Protein AF-A0A953EVR0-F1 (afdb_monomer_lite)

Structure (mmCIF, N/CA/C/O backbone):
data_AF-A0A953EVR0-F1
#
_entry.id   AF-A0A953EVR0-F1
#
loop_
_atom_site.group_PDB
_atom_site.id
_atom_site.type_symbol
_atom_site.label_atom_id
_atom_site.label_alt_id
_atom_site.label_comp_id
_atom_site.label_asym_id
_atom_site.label_entity_id
_atom_site.label_seq_id
_atom_site.pdbx_PDB_ins_code
_atom_site.Cartn_x
_atom_s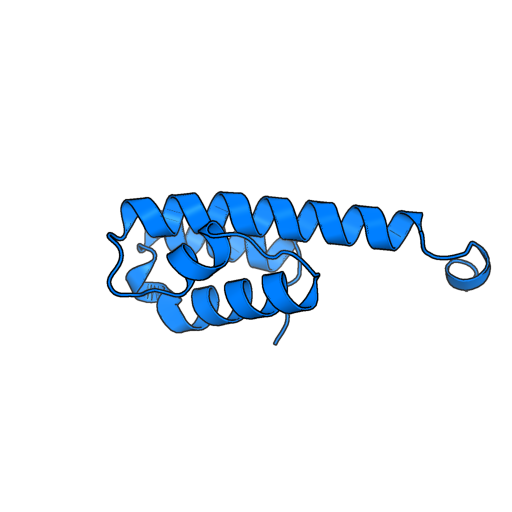ite.Cartn_y
_atom_site.Cartn_z
_atom_site.occupancy
_atom_site.B_iso_or_equiv
_atom_site.auth_seq_id
_atom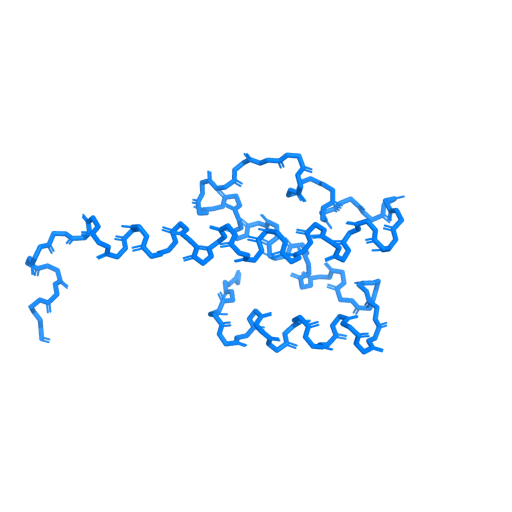_site.auth_comp_id
_atom_site.auth_asym_id
_atom_site.auth_atom_id
_atom_site.pdbx_PDB_model_num
ATOM 1 N N . MET A 1 1 ? 12.785 5.265 1.079 1.00 81.38 1 MET A N 1
ATOM 2 C CA . MET A 1 1 ? 12.675 4.651 -0.264 1.00 81.38 1 MET A CA 1
ATOM 3 C C . MET A 1 1 ? 11.400 5.179 -0.905 1.00 81.38 1 MET A C 1
ATOM 5 O O . MET A 1 1 ? 10.465 5.443 -0.163 1.00 81.38 1 MET A O 1
ATOM 9 N N . ILE A 1 2 ? 11.377 5.405 -2.219 1.00 91.12 2 ILE A N 1
ATOM 10 C CA . ILE A 1 2 ? 10.197 5.879 -2.962 1.00 91.12 2 ILE A CA 1
ATOM 11 C C . ILE A 1 2 ? 10.057 4.977 -4.183 1.00 91.12 2 ILE A C 1
ATOM 13 O O . ILE A 1 2 ? 11.026 4.816 -4.919 1.00 91.12 2 ILE A O 1
ATOM 17 N N . TYR A 1 3 ? 8.877 4.401 -4.383 1.00 95.19 3 TYR A N 1
ATOM 18 C CA . TYR A 1 3 ? 8.565 3.598 -5.556 1.00 95.19 3 TYR A CA 1
ATOM 19 C C . TYR A 1 3 ? 8.204 4.487 -6.747 1.00 95.19 3 TYR A C 1
ATOM 21 O O . TYR A 1 3 ? 7.377 5.402 -6.653 1.00 95.19 3 TYR A O 1
ATOM 29 N N . SER A 1 4 ? 8.791 4.179 -7.897 1.00 94.25 4 SER A N 1
ATOM 30 C CA . SER A 1 4 ? 8.347 4.662 -9.200 1.00 94.25 4 SER A CA 1
ATOM 31 C C . SER A 1 4 ? 6.996 4.052 -9.585 1.00 94.25 4 SER A C 1
ATOM 33 O O . SER A 1 4 ? 6.565 3.029 -9.053 1.00 94.25 4 SER A O 1
ATOM 35 N N . ARG A 1 5 ? 6.333 4.636 -10.588 1.00 91.81 5 ARG A N 1
ATOM 36 C CA . ARG A 1 5 ? 5.061 4.115 -11.115 1.00 91.81 5 ARG A CA 1
ATOM 37 C C . ARG A 1 5 ? 5.156 2.660 -11.585 1.00 91.81 5 ARG A C 1
ATOM 39 O O . ARG A 1 5 ? 4.215 1.895 -11.398 1.00 91.81 5 ARG A O 1
ATOM 46 N N . ASN A 1 6 ? 6.274 2.283 -12.206 1.00 94.94 6 ASN A N 1
ATOM 47 C CA . ASN A 1 6 ? 6.475 0.91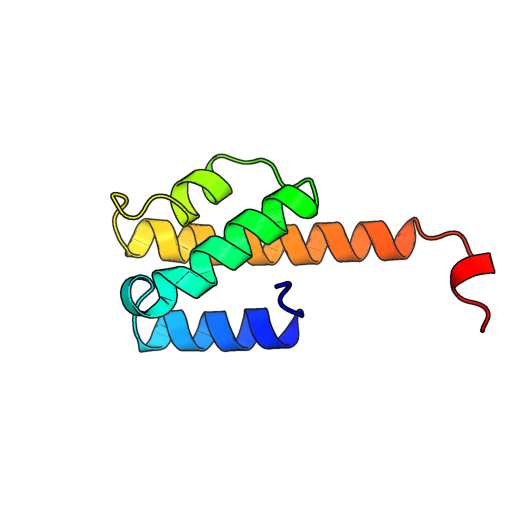5 -12.675 1.00 94.94 6 ASN A CA 1
ATOM 48 C C . ASN A 1 6 ? 6.639 -0.058 -11.499 1.00 94.94 6 ASN A C 1
ATOM 50 O O . ASN A 1 6 ? 6.032 -1.123 -11.503 1.00 94.94 6 ASN A O 1
ATOM 54 N N . GLU A 1 7 ? 7.390 0.329 -10.468 1.00 96.75 7 GLU A N 1
ATOM 55 C CA . GLU A 1 7 ? 7.556 -0.497 -9.269 1.00 96.75 7 GLU A CA 1
ATOM 56 C C . GLU A 1 7 ? 6.246 -0.632 -8.482 1.00 96.75 7 GLU A C 1
ATOM 58 O O . GLU A 1 7 ? 5.935 -1.723 -8.017 1.00 96.75 7 GLU A O 1
ATOM 63 N N . LEU A 1 8 ? 5.425 0.424 -8.403 1.00 96.31 8 LEU A N 1
ATOM 64 C CA . LEU A 1 8 ? 4.084 0.343 -7.808 1.00 96.31 8 LEU A CA 1
ATOM 65 C C . LEU A 1 8 ? 3.180 -0.646 -8.561 1.00 96.31 8 LEU A C 1
ATOM 67 O O . LEU A 1 8 ? 2.447 -1.405 -7.932 1.00 96.31 8 LEU A O 1
ATOM 71 N N . ASN A 1 9 ? 3.252 -0.678 -9.896 1.00 96.06 9 ASN A N 1
ATOM 72 C CA . ASN A 1 9 ? 2.523 -1.663 -10.700 1.00 96.06 9 ASN A CA 1
ATOM 73 C C . ASN A 1 9 ? 3.037 -3.090 -10.471 1.00 96.06 9 ASN A C 1
ATOM 75 O O . ASN A 1 9 ? 2.238 -4.016 -10.372 1.00 96.06 9 ASN A O 1
ATOM 79 N N . GLN A 1 10 ? 4.353 -3.285 -10.389 1.00 97.75 10 GLN A N 1
ATOM 80 C CA . GLN A 1 10 ? 4.934 -4.598 -10.094 1.00 97.75 10 GLN A CA 1
ATOM 81 C C . GLN A 1 10 ? 4.531 -5.085 -8.700 1.00 97.75 10 GLN A C 1
ATOM 83 O O . GLN A 1 10 ? 4.151 -6.242 -8.543 1.00 97.75 10 GLN A O 1
ATOM 88 N N . LEU A 1 11 ? 4.538 -4.190 -7.711 1.00 97.62 11 LEU A N 1
ATOM 89 C CA . LEU A 1 11 ? 4.076 -4.486 -6.361 1.00 97.62 11 LEU A CA 1
ATOM 90 C C . LEU A 1 11 ? 2.583 -4.840 -6.333 1.00 97.62 11 LEU A C 1
ATOM 92 O O . LEU A 1 11 ? 2.201 -5.753 -5.613 1.00 97.62 11 LEU A O 1
ATOM 96 N N . ALA A 1 12 ? 1.748 -4.183 -7.145 1.00 97.00 12 ALA A N 1
ATOM 97 C CA . ALA A 1 12 ? 0.332 -4.535 -7.267 1.00 97.00 12 ALA A CA 1
ATOM 98 C C . ALA A 1 12 ? 0.136 -5.990 -7.723 1.00 97.00 12 ALA A C 1
ATOM 100 O O . ALA A 1 12 ? -0.656 -6.713 -7.127 1.00 97.00 12 ALA A O 1
ATOM 101 N N . TRP A 1 13 ? 0.893 -6.430 -8.734 1.00 97.75 13 TRP A N 1
ATOM 102 C CA . TRP A 1 13 ? 0.866 -7.820 -9.197 1.00 97.75 13 TRP A CA 1
ATOM 103 C C . TRP A 1 13 ? 1.409 -8.800 -8.157 1.00 97.75 13 TRP A C 1
ATOM 105 O O . TRP A 1 13 ? 0.860 -9.886 -7.999 1.00 97.75 13 TRP A O 1
ATOM 115 N N . ALA A 1 14 ? 2.463 -8.422 -7.432 1.00 97.94 14 ALA A N 1
ATOM 116 C CA . ALA A 1 14 ? 3.004 -9.251 -6.359 1.00 97.94 14 ALA A CA 1
ATOM 117 C C . ALA A 1 14 ? 2.000 -9.413 -5.205 1.00 97.94 14 ALA A C 1
ATOM 119 O O . ALA A 1 14 ? 1.836 -10.512 -4.689 1.00 97.94 14 ALA A O 1
ATOM 120 N N . ILE A 1 15 ? 1.281 -8.349 -4.835 1.00 97.62 15 ILE A N 1
ATOM 121 C CA . ILE A 1 15 ? 0.222 -8.401 -3.818 1.00 97.62 15 ILE A CA 1
ATOM 122 C C . ILE A 1 15 ? -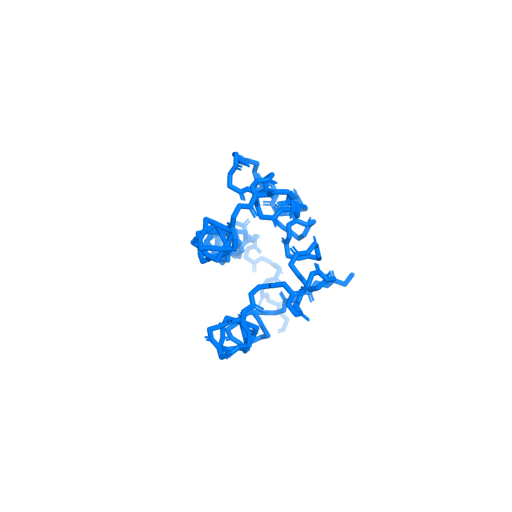0.951 -9.271 -4.285 1.00 97.62 15 ILE A C 1
ATOM 124 O O . ILE A 1 15 ? -1.439 -10.072 -3.497 1.00 97.62 15 ILE A O 1
ATOM 128 N N . ASP A 1 16 ? -1.379 -9.155 -5.544 1.00 96.44 16 ASP A N 1
ATOM 129 C CA . ASP A 1 16 ? -2.449 -9.994 -6.109 1.00 96.44 16 ASP A CA 1
ATOM 130 C C . ASP A 1 16 ? -2.086 -11.491 -6.093 1.00 96.44 16 ASP A C 1
ATOM 132 O O . ASP A 1 16 ? -2.920 -12.337 -5.776 1.00 96.44 16 ASP A O 1
ATOM 136 N N . ALA A 1 17 ? -0.821 -11.822 -6.373 1.00 97.62 17 ALA A N 1
ATOM 137 C CA . ALA A 1 17 ? -0.337 -13.202 -6.381 1.00 97.62 17 ALA A CA 1
ATOM 138 C C . ALA A 1 17 ? -0.102 -13.777 -4.972 1.00 97.62 17 ALA A C 1
ATOM 140 O O . ALA A 1 17 ? -0.430 -14.936 -4.705 1.00 97.62 17 ALA A O 1
ATOM 141 N N . ASP A 1 18 ? 0.490 -12.983 -4.080 1.00 97.31 18 ASP A N 1
ATOM 142 C CA . ASP A 1 18 ? 1.058 -13.473 -2.822 1.00 97.31 18 ASP A CA 1
ATOM 143 C C . ASP A 1 18 ? 0.259 -13.079 -1.575 1.00 97.31 18 ASP A C 1
ATOM 145 O O . ASP A 1 18 ? 0.500 -13.652 -0.507 1.00 97.31 18 ASP A O 1
ATOM 149 N N . GLY A 1 19 ? -0.662 -12.123 -1.703 1.00 96.69 19 GLY A N 1
ATOM 150 C CA . GLY A 1 19 ? -1.365 -11.465 -0.606 1.00 96.69 19 GLY A CA 1
ATOM 151 C C . GLY A 1 19 ? -0.560 -10.322 0.018 1.00 96.69 19 GLY A C 1
ATOM 152 O O . GLY A 1 19 ? 0.671 -10.353 0.099 1.00 96.69 19 GLY A O 1
ATOM 153 N N . VAL A 1 20 ? -1.267 -9.302 0.512 1.00 97.69 20 VAL A N 1
ATOM 154 C CA . VAL A 1 20 ? -0.654 -8.096 1.110 1.00 97.69 20 VAL A CA 1
ATOM 155 C C . VAL A 1 20 ? 0.236 -8.393 2.326 1.00 97.69 20 VAL A C 1
ATOM 157 O O . VAL A 1 20 ? 1.244 -7.721 2.532 1.00 97.69 20 VAL A O 1
ATOM 160 N N . GLU A 1 21 ? -0.077 -9.448 3.080 1.00 96.88 21 GLU A N 1
ATOM 161 C CA . GLU A 1 21 ? 0.652 -9.867 4.288 1.00 96.88 21 GLU A CA 1
ATOM 162 C C . GLU A 1 21 ? 2.098 -10.304 4.005 1.00 96.88 21 GLU A C 1
ATOM 164 O O . GLU A 1 21 ? 2.956 -10.263 4.886 1.00 96.88 21 GLU A O 1
ATOM 169 N N . ARG A 1 22 ? 2.410 -10.710 2.767 1.00 97.50 22 ARG A N 1
ATOM 170 C CA . ARG A 1 22 ? 3.790 -11.032 2.364 1.00 97.50 22 ARG A CA 1
ATOM 171 C C . ARG A 1 22 ? 4.613 -9.801 1.993 1.00 97.50 22 ARG A C 1
ATOM 173 O O . ARG A 1 22 ? 5.831 -9.903 1.860 1.00 97.50 22 ARG A O 1
ATOM 180 N N . HIS A 1 23 ? 3.968 -8.642 1.869 1.00 97.19 23 HIS A N 1
ATOM 181 C CA . HIS A 1 23 ? 4.552 -7.400 1.364 1.00 97.19 23 HIS A CA 1
ATOM 182 C C . HIS A 1 23 ? 4.471 -6.249 2.379 1.00 97.19 23 HIS A C 1
ATOM 184 O O . HIS A 1 23 ? 4.569 -5.087 1.992 1.00 97.19 23 HIS A O 1
ATOM 190 N N . GLU A 1 24 ? 4.358 -6.551 3.678 1.00 96.00 24 GLU A N 1
ATOM 191 C CA . GLU A 1 24 ? 4.158 -5.568 4.764 1.00 96.00 24 GLU A CA 1
ATOM 192 C C . GLU A 1 24 ? 5.124 -4.377 4.716 1.00 96.00 24 GLU A C 1
ATOM 194 O O . GLU A 1 24 ? 4.717 -3.211 4.747 1.00 96.00 24 GLU A O 1
ATOM 199 N N . GLY A 1 25 ? 6.424 -4.658 4.580 1.00 96.31 25 GLY A N 1
ATOM 200 C CA . GLY A 1 25 ? 7.443 -3.610 4.506 1.00 96.31 25 GLY A CA 1
ATOM 201 C C . GLY A 1 25 ? 7.258 -2.704 3.287 1.00 96.31 25 GLY A C 1
ATOM 202 O O . GLY A 1 25 ? 7.379 -1.485 3.393 1.00 96.31 25 GLY A O 1
ATOM 203 N N . ALA A 1 26 ? 6.900 -3.283 2.140 1.00 96.88 26 ALA A N 1
ATOM 204 C CA . ALA A 1 26 ? 6.631 -2.528 0.922 1.00 96.88 26 ALA A CA 1
ATOM 205 C C . ALA A 1 26 ? 5.353 -1.687 1.058 1.00 96.88 26 ALA A C 1
ATOM 207 O O . ALA A 1 26 ? 5.338 -0.518 0.673 1.00 96.88 26 ALA A O 1
ATOM 208 N N . THR A 1 27 ? 4.297 -2.233 1.667 1.00 96.19 27 THR A N 1
ATOM 209 C CA . THR A 1 27 ? 3.036 -1.511 1.887 1.00 96.19 27 THR A CA 1
ATOM 210 C C . THR A 1 27 ? 3.192 -0.349 2.861 1.00 96.19 27 THR A C 1
ATOM 212 O O . THR A 1 27 ? 2.611 0.712 2.632 1.00 96.19 27 THR A O 1
ATOM 215 N N . GLN A 1 28 ? 4.046 -0.493 3.880 1.00 96.88 28 GLN A N 1
ATOM 216 C CA . GLN A 1 28 ? 4.387 0.604 4.782 1.00 96.88 28 GLN A CA 1
ATOM 217 C C . GLN A 1 28 ? 5.122 1.727 4.039 1.00 96.88 28 GLN A C 1
ATOM 219 O O . GLN A 1 28 ? 4.760 2.894 4.171 1.00 96.88 28 GLN A O 1
ATOM 224 N N . VAL A 1 29 ? 6.094 1.381 3.187 1.00 97.38 29 VAL A N 1
ATOM 225 C CA . VAL A 1 29 ? 6.808 2.364 2.354 1.00 97.38 29 VAL A CA 1
ATOM 226 C C . VAL A 1 29 ? 5.850 3.099 1.411 1.00 97.38 29 VAL A C 1
ATOM 228 O O . VAL A 1 29 ? 5.988 4.305 1.219 1.00 97.38 29 VAL A O 1
ATOM 231 N N . VAL A 1 30 ? 4.852 2.410 0.852 1.00 97.06 30 VAL A N 1
ATOM 232 C CA . VAL A 1 30 ? 3.819 3.029 0.001 1.00 97.06 30 VAL A CA 1
ATOM 233 C C . VAL A 1 30 ? 2.946 3.995 0.803 1.00 97.06 30 VAL A C 1
ATOM 235 O O . VAL A 1 30 ? 2.663 5.094 0.325 1.00 97.06 30 VAL A O 1
ATOM 238 N N . ALA A 1 31 ? 2.545 3.627 2.023 1.00 96.88 31 ALA A N 1
ATOM 239 C CA . ALA A 1 31 ? 1.797 4.517 2.908 1.00 96.88 31 ALA A CA 1
ATOM 240 C C . ALA A 1 31 ? 2.612 5.776 3.260 1.00 96.88 31 ALA A C 1
ATOM 242 O O . ALA A 1 31 ? 2.102 6.893 3.169 1.00 96.88 31 ALA A O 1
ATOM 243 N N . ASP A 1 32 ? 3.899 5.621 3.571 1.00 96.00 32 ASP A N 1
ATOM 244 C CA . ASP A 1 32 ? 4.796 6.747 3.847 1.00 96.00 32 ASP A CA 1
ATOM 245 C C . ASP A 1 32 ? 5.003 7.630 2.609 1.00 96.00 32 ASP A C 1
ATOM 247 O O . ASP A 1 32 ? 4.965 8.858 2.698 1.00 96.00 32 ASP A O 1
ATOM 251 N N . GLN A 1 33 ? 5.140 7.026 1.427 1.00 95.69 33 GLN A N 1
ATOM 252 C CA . GLN A 1 33 ? 5.198 7.748 0.157 1.00 95.69 33 GLN A CA 1
ATOM 253 C C . GLN A 1 33 ? 3.919 8.546 -0.118 1.00 95.69 33 GLN A C 1
ATOM 255 O O . GLN A 1 33 ? 4.009 9.686 -0.575 1.00 95.69 33 GLN A O 1
ATOM 260 N N . ALA A 1 34 ? 2.744 7.991 0.182 1.00 95.38 34 ALA A N 1
ATOM 261 C CA . ALA A 1 34 ? 1.477 8.708 0.065 1.00 95.38 34 ALA A CA 1
ATOM 262 C C . ALA A 1 34 ? 1.453 9.948 0.969 1.00 95.38 34 ALA A C 1
ATOM 264 O O . ALA A 1 34 ? 1.138 11.043 0.499 1.00 95.38 34 ALA A O 1
ATOM 265 N N . ARG A 1 35 ? 1.877 9.802 2.233 1.00 94.56 35 ARG A N 1
ATOM 266 C CA . ARG A 1 35 ? 1.979 10.920 3.185 1.00 94.56 35 ARG A CA 1
ATOM 267 C C . ARG A 1 35 ? 2.932 12.005 2.681 1.00 94.56 35 ARG A C 1
ATOM 269 O O . ARG A 1 35 ? 2.579 13.180 2.709 1.00 94.56 35 ARG A O 1
ATOM 276 N N . MET A 1 36 ? 4.103 11.623 2.164 1.00 91.94 36 MET A N 1
ATOM 277 C CA . MET A 1 36 ? 5.070 12.568 1.583 1.00 91.94 36 MET A CA 1
ATOM 278 C C . MET A 1 36 ? 4.523 13.296 0.348 1.00 91.94 36 MET A C 1
ATOM 280 O O . MET A 1 36 ? 4.856 14.456 0.127 1.00 91.94 36 MET A O 1
ATOM 284 N N . ALA A 1 37 ? 3.660 12.644 -0.434 1.00 88.62 37 ALA A N 1
ATOM 285 C CA . ALA A 1 37 ? 2.973 13.249 -1.573 1.00 88.62 37 ALA A CA 1
ATOM 286 C C . ALA A 1 37 ? 1.763 14.121 -1.170 1.00 88.62 37 ALA A C 1
ATOM 288 O O . ALA A 1 37 ? 1.017 14.566 -2.039 1.00 88.62 37 ALA A O 1
ATOM 289 N N . GLY A 1 38 ? 1.530 14.342 0.131 1.00 88.62 38 GLY A N 1
ATOM 290 C CA . GLY A 1 38 ? 0.390 15.111 0.638 1.00 88.62 38 GLY A CA 1
ATOM 291 C C . GLY A 1 38 ? -0.947 14.366 0.576 1.00 88.62 38 GLY A C 1
ATOM 292 O O . GLY A 1 38 ? -1.992 14.950 0.863 1.00 88.62 38 GLY A O 1
ATOM 293 N N . VAL A 1 39 ? -0.942 13.075 0.231 1.00 89.31 39 VAL A N 1
ATOM 294 C CA . VAL A 1 39 ? -2.141 12.236 0.243 1.00 89.31 39 VAL A CA 1
ATOM 295 C C . VAL A 1 39 ? -2.421 11.833 1.688 1.00 89.31 39 VAL A C 1
ATOM 297 O O . VAL A 1 39 ? -1.808 10.914 2.226 1.00 89.31 39 VAL A O 1
ATOM 300 N N . SER A 1 40 ? -3.370 12.520 2.319 1.00 82.38 40 SER A N 1
ATOM 301 C CA . SER A 1 40 ? -3.870 12.184 3.653 1.00 82.38 40 SER A CA 1
ATOM 302 C C . SER A 1 40 ? -5.300 11.665 3.547 1.00 82.38 40 SER A C 1
ATOM 304 O O . SER A 1 40 ? -6.212 12.390 3.150 1.00 82.38 40 SER A O 1
ATOM 306 N N . SER A 1 41 ? -5.501 10.380 3.840 1.00 89.88 41 SER A N 1
ATOM 307 C CA . SER A 1 41 ? -6.826 9.756 3.846 1.00 89.88 41 SER A CA 1
ATOM 308 C C . SER A 1 41 ? -6.862 8.567 4.799 1.00 89.88 41 SER A C 1
ATOM 310 O O . SER A 1 41 ? -5.833 7.947 5.064 1.00 89.88 41 SER A O 1
ATOM 312 N N . SER A 1 42 ? -8.061 8.187 5.244 1.00 94.50 42 SER A N 1
ATOM 313 C CA . SER A 1 42 ? -8.266 6.968 6.037 1.00 94.50 42 SER A CA 1
ATOM 314 C C . SER A 1 42 ? -7.763 5.704 5.332 1.00 94.50 42 SER A C 1
ATOM 316 O 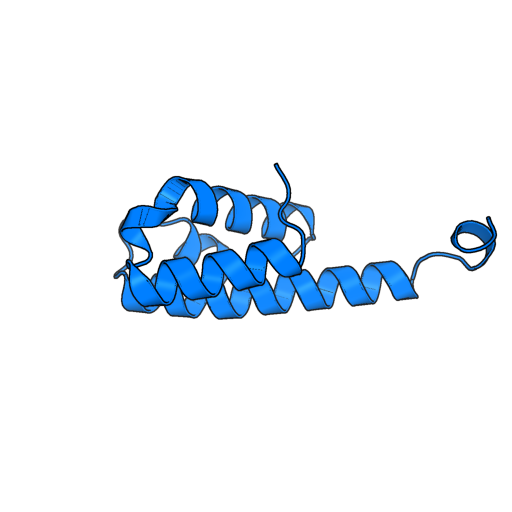O . SER A 1 42 ? -7.407 4.742 5.997 1.00 94.50 42 SER A O 1
ATOM 318 N N . LEU A 1 43 ? -7.671 5.705 3.997 1.00 95.19 43 LEU A N 1
ATOM 319 C CA . LEU A 1 43 ? -7.139 4.578 3.228 1.00 95.19 43 LEU A CA 1
ATOM 320 C C . LEU A 1 43 ? -5.626 4.402 3.399 1.00 95.19 43 LEU A C 1
ATOM 322 O O . LEU A 1 43 ? -5.147 3.275 3.330 1.00 95.19 43 LEU A O 1
ATOM 326 N N . VAL A 1 44 ? -4.880 5.483 3.645 1.00 97.25 44 VAL A N 1
ATOM 327 C CA . VAL A 1 44 ? -3.442 5.393 3.951 1.00 97.25 44 VAL A CA 1
ATOM 328 C C . VAL A 1 44 ? -3.237 4.721 5.308 1.00 97.25 44 VAL A C 1
ATOM 330 O O . VAL A 1 44 ? -2.385 3.847 5.435 1.00 97.25 44 VAL A O 1
ATOM 333 N N . GLU A 1 45 ? -4.067 5.065 6.292 1.00 97.00 45 GLU A N 1
ATOM 334 C CA . GLU A 1 45 ? -4.023 4.440 7.617 1.00 97.00 45 GLU A CA 1
ATOM 335 C C . GLU A 1 45 ? -4.474 2.976 7.571 1.00 97.00 45 GLU A C 1
ATOM 337 O O . GLU A 1 45 ? -3.807 2.113 8.127 1.00 97.00 45 GLU A O 1
ATOM 342 N N . VAL A 1 46 ? -5.534 2.664 6.818 1.00 97.62 46 VAL A N 1
ATOM 343 C CA . VAL A 1 46 ? -5.969 1.276 6.589 1.00 97.62 46 VAL A CA 1
ATOM 344 C C . VAL A 1 46 ? -4.872 0.440 5.930 1.00 97.62 46 VAL A C 1
ATOM 346 O O . VAL A 1 46 ? -4.700 -0.717 6.291 1.00 97.62 46 VAL A O 1
ATOM 349 N N . LEU A 1 47 ? -4.129 0.994 4.968 1.00 97.62 47 LEU A N 1
ATOM 350 C CA . LEU A 1 47 ? -3.032 0.276 4.316 1.00 97.62 47 LEU A CA 1
ATOM 351 C C . LEU A 1 47 ? -1.901 -0.063 5.305 1.00 97.62 47 LEU A C 1
ATOM 353 O O . LEU A 1 47 ? -1.371 -1.177 5.264 1.00 97.62 47 LEU A O 1
ATOM 357 N N . ALA A 1 48 ? -1.558 0.886 6.181 1.00 96.12 48 ALA A N 1
ATOM 358 C CA . ALA A 1 48 ? -0.489 0.757 7.173 1.00 96.12 48 ALA A CA 1
ATOM 359 C C . ALA A 1 48 ? -0.876 -0.090 8.402 1.00 96.12 48 ALA A C 1
ATOM 361 O O . ALA A 1 48 ? -0.003 -0.561 9.127 1.00 96.12 48 ALA A O 1
ATOM 362 N N . ASP A 1 49 ? -2.169 -0.290 8.654 1.00 96.25 49 ASP A N 1
ATOM 363 C CA . ASP A 1 49 ? -2.652 -1.043 9.808 1.00 96.25 49 ASP A CA 1
ATOM 364 C C . ASP A 1 49 ? -2.724 -2.550 9.514 1.00 96.25 49 ASP A C 1
ATOM 366 O O . ASP A 1 49 ? -3.683 -3.048 8.921 1.00 96.25 49 ASP A O 1
ATOM 370 N N . ALA A 1 50 ? -1.718 -3.296 9.976 1.00 94.88 50 ALA A N 1
ATOM 371 C CA . ALA A 1 50 ? -1.652 -4.751 9.832 1.00 94.88 50 ALA A CA 1
ATOM 372 C C . ALA A 1 50 ? -2.756 -5.513 10.596 1.00 94.88 50 ALA A C 1
ATOM 374 O O . ALA A 1 50 ? -2.948 -6.702 10.355 1.00 94.88 50 ALA A O 1
ATOM 375 N N . SER A 1 51 ? -3.500 -4.861 11.500 1.00 96.50 51 SER A N 1
ATOM 376 C CA . SER A 1 51 ? -4.662 -5.475 12.158 1.00 96.50 51 SER A CA 1
ATOM 377 C C . SER A 1 51 ? -5.913 -5.490 11.271 1.00 96.50 51 SER A C 1
ATOM 379 O O . SER A 1 51 ? -6.872 -6.213 11.558 1.00 96.50 51 SER A O 1
ATOM 381 N N . MET A 1 52 ? -5.912 -4.723 10.176 1.00 97.50 52 MET A N 1
ATOM 382 C CA . MET A 1 52 ? -7.015 -4.697 9.220 1.00 97.50 52 MET A CA 1
ATOM 383 C C . MET A 1 52 ? -7.037 -5.976 8.368 1.00 97.50 52 MET A C 1
ATOM 385 O O . MET A 1 52 ? -5.982 -6.470 7.966 1.00 97.50 52 MET A O 1
ATOM 389 N N . PRO A 1 53 ? -8.224 -6.494 7.997 1.00 97.81 53 PRO A N 1
ATOM 390 C CA . PRO A 1 53 ? -8.318 -7.670 7.136 1.00 97.81 53 PRO A CA 1
ATOM 391 C C . PRO A 1 53 ? -7.605 -7.471 5.792 1.00 97.81 53 PRO A C 1
ATOM 393 O O . PRO A 1 53 ? -7.818 -6.453 5.126 1.00 97.81 53 PRO A O 1
ATOM 396 N N . ALA A 1 54 ? -6.844 -8.475 5.346 1.00 96.81 54 ALA A N 1
ATOM 397 C CA . ALA A 1 54 ? -6.078 -8.429 4.096 1.00 96.81 54 ALA A CA 1
ATOM 398 C C . ALA A 1 54 ? -6.878 -7.903 2.878 1.00 96.81 54 ALA A C 1
ATOM 400 O O . ALA A 1 54 ? -6.417 -6.947 2.251 1.00 96.81 54 ALA A O 1
ATOM 401 N N . PRO A 1 55 ? -8.126 -8.351 2.604 1.00 96.44 55 PRO A N 1
ATOM 402 C CA . PRO A 1 55 ? -8.885 -7.844 1.453 1.00 96.44 55 PRO A CA 1
ATOM 403 C C . PRO A 1 55 ? -9.212 -6.344 1.524 1.00 96.44 55 PRO A C 1
ATOM 405 O O . PRO A 1 55 ? -9.429 -5.687 0.504 1.00 96.44 55 PRO A O 1
ATOM 408 N N . VAL A 1 56 ? -9.302 -5.780 2.732 1.00 97.56 56 VAL A N 1
ATOM 409 C CA . VAL A 1 56 ? -9.542 -4.344 2.940 1.00 97.56 56 VAL A CA 1
ATOM 410 C C . VAL A 1 56 ? -8.266 -3.560 2.643 1.00 97.56 56 VAL A C 1
ATOM 412 O O . VAL A 1 56 ? -8.319 -2.538 1.955 1.00 97.56 56 VAL A O 1
ATOM 415 N N . ARG A 1 57 ? -7.120 -4.070 3.096 1.00 98.19 57 ARG A N 1
ATOM 416 C CA . ARG A 1 57 ? -5.801 -3.471 2.869 1.00 98.19 57 ARG A CA 1
ATOM 417 C C . ARG A 1 57 ? -5.391 -3.507 1.400 1.00 98.19 57 ARG A C 1
ATOM 419 O O . ARG A 1 57 ? -4.918 -2.503 0.885 1.00 98.19 57 ARG A O 1
ATOM 426 N N . GLU A 1 58 ? -5.665 -4.596 0.689 1.00 98.06 58 GLU A N 1
ATOM 427 C CA . GLU A 1 58 ? -5.418 -4.720 -0.759 1.00 98.06 58 GLU A CA 1
ATOM 428 C C . GLU A 1 58 ? -6.235 -3.706 -1.572 1.00 98.06 58 GLU A C 1
ATOM 430 O O . GLU A 1 58 ? -5.732 -3.045 -2.485 1.00 98.06 58 GLU A O 1
ATOM 435 N N . ARG A 1 59 ? -7.503 -3.498 -1.198 1.00 96.94 59 ARG A N 1
ATOM 436 C CA . ARG A 1 59 ? -8.333 -2.448 -1.809 1.00 96.94 59 ARG A CA 1
ATOM 437 C C . ARG A 1 59 ? -7.807 -1.053 -1.491 1.00 96.94 59 ARG A C 1
ATOM 439 O O . ARG A 1 59 ? -7.801 -0.192 -2.373 1.00 96.94 59 ARG A O 1
ATOM 446 N N . ALA A 1 60 ? -7.379 -0.826 -0.250 1.00 97.50 60 ALA A N 1
ATOM 447 C CA . ALA A 1 60 ? -6.767 0.432 0.155 1.00 97.50 60 ALA A CA 1
ATOM 448 C C . ALA A 1 60 ? -5.481 0.697 -0.641 1.00 97.50 60 ALA A C 1
ATOM 450 O O . ALA A 1 60 ? -5.333 1.793 -1.177 1.00 97.50 60 ALA A O 1
ATOM 451 N N . PHE A 1 61 ? -4.629 -0.315 -0.831 1.00 97.69 61 PHE A N 1
ATOM 452 C CA . PHE A 1 61 ? -3.422 -0.237 -1.653 1.00 97.69 61 PHE A CA 1
ATOM 453 C C . PHE A 1 61 ? -3.727 0.297 -3.056 1.00 97.69 61 PHE A C 1
ATOM 455 O O . PHE A 1 61 ? -3.160 1.310 -3.464 1.00 97.69 61 PHE A O 1
ATOM 462 N N . GLY A 1 62 ? -4.687 -0.303 -3.769 1.00 95.75 62 GLY A N 1
ATOM 463 C CA . GLY A 1 62 ? -5.042 0.142 -5.121 1.00 95.75 62 GLY A CA 1
ATOM 464 C C . GLY A 1 62 ? -5.494 1.609 -5.179 1.00 95.75 62 GLY A C 1
ATOM 465 O O . GLY A 1 62 ? -5.130 2.348 -6.097 1.00 95.75 62 GLY A O 1
ATOM 466 N N . LYS A 1 63 ? -6.253 2.069 -4.175 1.00 96.38 63 LYS A N 1
ATOM 467 C CA . LYS A 1 63 ? -6.695 3.470 -4.080 1.00 96.38 63 LYS A CA 1
ATOM 468 C C . LYS A 1 63 ? -5.553 4.424 -3.734 1.00 96.38 63 LYS A C 1
ATOM 470 O O . LYS A 1 63 ? -5.481 5.503 -4.318 1.00 96.38 63 LYS A O 1
ATOM 475 N N . VAL A 1 64 ? -4.662 4.028 -2.830 1.00 96.75 64 VAL A N 1
ATOM 476 C CA . VAL A 1 64 ? -3.493 4.821 -2.432 1.00 96.75 64 VAL A CA 1
ATOM 477 C C . VAL A 1 64 ? -2.520 4.974 -3.601 1.00 96.75 64 VAL A C 1
ATOM 479 O O . VAL A 1 64 ? -2.113 6.092 -3.901 1.00 96.75 64 VAL A O 1
ATOM 482 N N . VAL A 1 65 ? -2.218 3.897 -4.332 1.00 95.94 65 VAL A N 1
ATOM 483 C CA . VAL A 1 65 ? -1.367 3.953 -5.534 1.00 95.94 65 VAL A CA 1
ATOM 484 C C . VAL A 1 65 ? -1.957 4.881 -6.594 1.00 95.94 65 VAL A C 1
ATOM 486 O O . VAL A 1 65 ? -1.237 5.697 -7.172 1.00 95.94 65 VAL A O 1
ATOM 489 N N . HIS A 1 66 ? -3.272 4.812 -6.824 1.00 94.44 66 HIS A N 1
ATOM 490 C CA . HIS A 1 66 ? -3.946 5.729 -7.742 1.00 94.44 66 HIS A CA 1
ATOM 491 C C . HIS A 1 66 ? -3.820 7.193 -7.293 1.00 94.44 66 HIS A C 1
ATOM 493 O O . HIS A 1 66 ? -3.510 8.059 -8.110 1.00 94.44 66 HIS A O 1
ATOM 499 N N . ALA A 1 67 ? -4.006 7.469 -5.999 1.00 93.75 67 ALA A N 1
ATOM 500 C CA . ALA A 1 67 ? -3.871 8.812 -5.443 1.00 93.75 67 ALA A CA 1
ATOM 501 C C . ALA A 1 67 ? -2.433 9.351 -5.549 1.00 93.75 67 ALA A C 1
ATOM 503 O O . ALA A 1 67 ? -2.252 10.502 -5.937 1.00 93.75 67 ALA A O 1
ATOM 504 N N . ILE A 1 68 ? -1.415 8.520 -5.289 1.00 93.19 68 ILE A N 1
ATOM 505 C CA . ILE A 1 68 ? 0.001 8.879 -5.487 1.00 93.19 68 ILE A CA 1
ATOM 506 C C . ILE A 1 68 ? 0.248 9.266 -6.947 1.00 93.19 68 ILE A C 1
ATOM 508 O O . ILE A 1 68 ? 0.799 10.332 -7.217 1.00 93.19 68 ILE A O 1
ATOM 512 N N . ALA A 1 69 ? -0.183 8.428 -7.895 1.00 90.50 69 ALA A N 1
ATOM 513 C CA . ALA A 1 69 ? 0.004 8.697 -9.319 1.00 90.50 69 ALA A CA 1
ATOM 514 C C . ALA A 1 69 ? -0.692 9.998 -9.753 1.00 90.50 69 ALA A C 1
ATOM 516 O O . ALA A 1 69 ? -0.140 10.766 -10.541 1.00 90.50 69 ALA A O 1
ATOM 517 N N . HIS A 1 70 ? -1.884 10.268 -9.214 1.00 89.94 70 HIS A N 1
ATOM 518 C CA . HIS A 1 70 ? -2.619 11.498 -9.483 1.00 89.94 70 HIS A CA 1
ATOM 519 C C . HIS A 1 70 ? -1.915 12.738 -8.906 1.00 89.94 70 HIS A C 1
ATOM 521 O O . HIS A 1 70 ? -1.803 13.749 -9.603 1.00 89.94 70 HIS A O 1
ATOM 527 N N . ALA A 1 71 ? -1.411 12.664 -7.671 1.00 87.75 71 ALA A N 1
ATOM 528 C CA . ALA A 1 7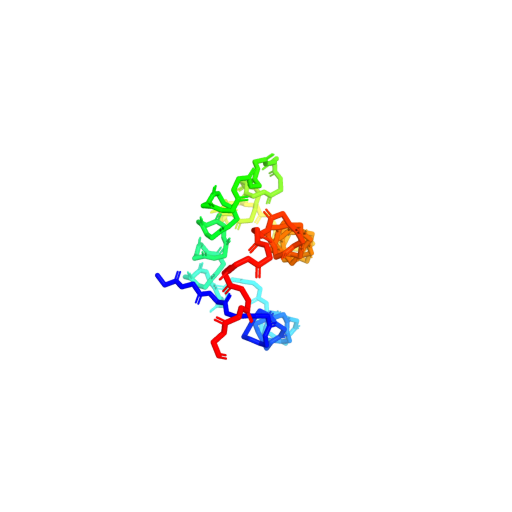1 ? -0.678 13.755 -7.029 1.00 87.75 71 ALA A CA 1
ATOM 529 C C . ALA A 1 71 ? 0.631 14.076 -7.771 1.00 87.75 71 ALA A C 1
ATOM 531 O O . ALA A 1 71 ? 0.942 15.240 -8.012 1.00 87.75 71 ALA A O 1
ATOM 532 N N . GLN A 1 72 ? 1.361 13.047 -8.210 1.00 84.31 72 GLN A N 1
ATOM 533 C CA . GLN A 1 72 ? 2.582 13.210 -9.006 1.00 84.31 72 GLN A CA 1
ATOM 534 C C . GLN A 1 72 ? 2.309 13.853 -10.370 1.00 84.31 72 GLN A C 1
ATOM 536 O O . GLN A 1 72 ? 3.086 14.694 -10.816 1.00 84.31 72 GLN A O 1
ATOM 541 N N . ALA A 1 73 ? 1.201 13.489 -11.024 1.00 82.62 73 ALA A N 1
ATOM 542 C CA . ALA A 1 73 ? 0.805 14.106 -12.285 1.00 82.62 73 ALA A CA 1
ATOM 543 C C . ALA A 1 73 ? 0.473 15.598 -12.116 1.00 82.62 73 ALA A C 1
ATOM 545 O O . ALA A 1 73 ? 0.902 16.401 -12.938 1.00 82.62 73 ALA A O 1
ATOM 546 N N . HIS A 1 74 ? -0.224 15.982 -11.039 1.00 76.19 74 HIS A N 1
ATOM 547 C CA . HIS A 1 74 ? -0.466 17.395 -10.724 1.00 76.19 74 HIS A CA 1
ATOM 548 C C . HIS A 1 74 ? 0.831 18.163 -10.472 1.00 76.19 74 HIS A C 1
ATOM 550 O O . HIS A 1 74 ? 1.043 19.209 -11.074 1.00 76.19 74 HIS A O 1
ATOM 556 N N . ALA A 1 75 ? 1.733 17.612 -9.658 1.00 74.38 75 ALA A N 1
ATOM 557 C CA . ALA A 1 75 ? 3.014 18.253 -9.368 1.00 74.38 75 ALA A CA 1
ATOM 558 C C . ALA A 1 75 ? 3.872 18.478 -10.629 1.00 74.38 75 ALA A C 1
ATOM 560 O O . ALA A 1 75 ? 4.599 19.464 -10.705 1.00 74.38 75 ALA A O 1
ATOM 561 N N . ALA A 1 76 ? 3.783 17.590 -11.626 1.00 70.38 76 ALA A N 1
ATOM 562 C CA . ALA A 1 76 ? 4.471 17.757 -12.906 1.00 70.38 76 ALA A CA 1
ATOM 563 C C . ALA A 1 76 ? 3.860 18.865 -13.783 1.00 70.38 76 ALA A C 1
ATOM 565 O O . ALA A 1 76 ? 4.584 19.499 -14.544 1.00 70.38 76 ALA A O 1
ATOM 566 N N . VAL A 1 77 ? 2.547 19.097 -13.683 1.00 70.00 77 VAL A N 1
ATOM 567 C CA . VAL A 1 77 ? 1.846 20.177 -14.401 1.00 70.00 77 VAL A CA 1
ATOM 568 C C . VAL A 1 77 ? 2.110 21.536 -13.750 1.00 70.00 77 VAL A C 1
ATOM 570 O O . VAL A 1 77 ? 2.283 22.523 -14.458 1.00 70.00 77 VAL A O 1
ATOM 573 N N . ASP A 1 78 ? 2.186 21.582 -12.420 1.00 67.50 78 ASP A N 1
ATOM 574 C CA . ASP A 1 78 ? 2.458 22.809 -11.660 1.00 67.50 78 ASP A CA 1
ATOM 575 C C . ASP A 1 78 ? 3.957 23.176 -11.623 1.00 67.50 78 ASP A C 1
ATOM 577 O O . ASP A 1 78 ? 4.335 24.226 -11.094 1.00 67.50 78 ASP A O 1
ATOM 581 N N . ALA A 1 79 ? 4.830 22.332 -12.188 1.00 62.16 79 ALA A N 1
ATOM 582 C CA . ALA A 1 79 ? 6.247 22.634 -12.322 1.00 62.16 79 ALA A CA 1
ATOM 583 C C . ALA A 1 79 ? 6.436 23.778 -13.338 1.00 62.16 79 ALA A C 1
ATOM 585 O O . ALA A 1 79 ? 6.003 23.663 -14.487 1.00 62.16 79 ALA A O 1
ATOM 586 N N . PRO A 1 80 ? 7.075 24.895 -12.951 1.00 60.84 80 PRO A N 1
ATOM 587 C CA . PRO A 1 80 ? 7.206 26.045 -13.833 1.00 60.84 80 PRO A CA 1
ATOM 588 C C . PRO A 1 80 ? 8.040 25.699 -15.075 1.00 60.84 80 PRO A C 1
ATOM 590 O O . PRO A 1 80 ? 9.016 24.961 -14.991 1.00 60.84 80 PRO A O 1
ATOM 593 N N . GLU A 1 81 ? 7.673 26.273 -16.222 1.00 61.25 81 GLU A N 1
ATOM 594 C CA . GLU A 1 81 ? 8.201 25.957 -17.564 1.00 61.25 81 GLU A CA 1
ATOM 595 C C . GLU A 1 81 ? 9.743 26.001 -17.661 1.00 61.25 81 GLU A C 1
ATOM 597 O O . GLU A 1 81 ? 10.349 25.228 -18.399 1.00 61.25 81 GLU A O 1
ATOM 602 N N . TRP A 1 82 ? 10.401 26.830 -16.839 1.00 70.88 82 TRP A N 1
ATOM 603 C CA . TRP A 1 82 ? 11.866 26.900 -16.746 1.00 70.88 82 TRP A CA 1
ATOM 604 C C . TRP A 1 82 ? 12.522 25.639 -16.158 1.00 70.88 82 TRP A C 1
ATOM 606 O O . TRP A 1 82 ? 13.711 25.425 -16.371 1.00 70.88 82 TRP A O 1
ATOM 616 N N . ALA A 1 83 ? 11.783 24.801 -15.426 1.00 61.91 83 ALA A N 1
ATOM 617 C CA . ALA A 1 83 ? 12.282 23.559 -14.833 1.00 61.91 83 ALA A CA 1
ATOM 618 C C . ALA A 1 83 ? 12.311 22.384 -15.831 1.00 61.91 83 ALA A C 1
ATOM 620 O O . ALA A 1 83 ? 12.951 21.370 -15.559 1.00 61.91 83 ALA A O 1
ATOM 621 N N . LEU A 1 84 ? 11.630 22.515 -16.976 1.00 63.72 84 LEU A N 1
ATOM 622 C CA . LEU A 1 84 ? 11.549 21.500 -18.035 1.00 63.72 84 LEU A CA 1
ATOM 623 C C . LEU A 1 84 ? 12.496 21.785 -19.213 1.00 63.72 84 LEU A C 1
ATOM 625 O O . LEU A 1 84 ? 12.604 20.968 -20.125 1.00 63.72 84 LEU A O 1
ATOM 629 N N . ALA A 1 85 ? 13.183 22.929 -19.197 1.00 61.09 85 ALA A N 1
ATOM 630 C CA . ALA A 1 85 ? 14.158 23.326 -20.203 1.00 61.09 85 ALA A CA 1
ATOM 631 C C . ALA A 1 85 ? 15.584 22.956 -19.752 1.00 61.09 85 ALA A C 1
ATOM 633 O O . ALA A 1 85 ? 16.305 23.793 -19.216 1.00 61.09 85 ALA A O 1
ATOM 634 N N . ASN A 1 86 ? 15.977 21.697 -19.959 1.00 50.72 86 ASN A N 1
ATOM 635 C CA . ASN A 1 86 ? 17.376 21.253 -20.007 1.00 50.72 86 ASN A CA 1
ATOM 636 C C . ASN A 1 86 ? 17.547 20.249 -21.144 1.00 50.72 86 ASN A C 1
ATOM 638 O O . ASN A 1 86 ? 16.772 19.267 -21.167 1.00 50.72 86 ASN A O 1
#

pLDDT: mean 90.42, std 11.42, range [50.72, 98.19]

Secondary structure (DSSP, 8-state):
----HHHHHHHHHHHHHH-GGGGHHHHHHHHHHHHHTT---HHHHHHH-TTS-HHHHHHHHHHHHHHHHHHHHHHHHSS-GGGS--

Foldseek 3Di:
DEDDLVRLVVVLVVCVVPFLVVVLVVLLNLLVLLVVLVNDDVLSVLLNDPVHDRVSNSVSSVVSSVSSVVSVVVVVVPPDPVVVPD

Radius of gyration: 14.01 Å; chains: 1; bounding box: 27×40×32 Å

Sequence (86 aa):
MIYSRNELNQLAWAIDADGVERHEGATQVVADQARMAGVSSSLVEVLADASMPAPVRERAFGKVVHAIAHAQAHAAVDAPEWALAN